Protein AF-A0AAV2HFQ7-F1 (afdb_monomer_lite)

Organism: Lymnaea stagnalis (NCBI:txid6523)

Foldseek 3Di:
DDDDDPVVVVVVVVVVVVVVVVVVVVVVVVVVVVVVVVVVCVVVVVDDPCVVVVVCVVCCQAANDDPPADHPVPDDDPVNVVVSCVVGVVCQQQPPVLVVPDPPDPQSRQAGVDSVRGHDDDDDDDDDDDDDDPPPPPDDD

Structure (mmCIF, N/CA/C/O backbone):
data_AF-A0AAV2HFQ7-F1
#
_entry.id   AF-A0AAV2HFQ7-F1
#
loop_
_atom_site.group_PDB
_atom_site.id
_atom_site.type_symbol
_atom_site.label_atom_id
_atom_site.label_alt_id
_atom_site.label_comp_id
_atom_site.label_asym_id
_atom_site.label_entity_id
_atom_site.label_seq_id
_atom_site.pdbx_PDB_ins_code
_atom_site.Cartn_x
_atom_site.Cartn_y
_atom_site.Cartn_z
_atom_site.occupancy
_atom_site.B_iso_or_equiv
_atom_site.auth_seq_id
_atom_site.auth_comp_id
_atom_site.auth_asym_id
_atom_site.auth_atom_id
_atom_site.pdbx_PDB_model_num
ATOM 1 N N . MET A 1 1 ? -48.029 -0.295 64.299 1.00 45.75 1 MET A N 1
ATOM 2 C CA . MET A 1 1 ? -47.916 -0.362 62.825 1.00 45.75 1 MET A CA 1
ATOM 3 C C . MET A 1 1 ? -48.145 1.033 62.272 1.00 45.75 1 MET A C 1
ATOM 5 O O . MET A 1 1 ? -49.270 1.508 62.303 1.00 45.75 1 MET A O 1
ATOM 9 N N . THR A 1 2 ? -47.087 1.728 61.864 1.00 55.91 2 THR A N 1
ATOM 10 C CA . THR A 1 2 ? -47.188 3.059 61.252 1.00 55.91 2 THR A CA 1
ATOM 11 C C . THR A 1 2 ? -47.614 2.899 59.794 1.00 55.91 2 THR A C 1
ATOM 13 O O . THR A 1 2 ? -46.909 2.302 58.983 1.00 55.91 2 THR A O 1
ATOM 16 N N . THR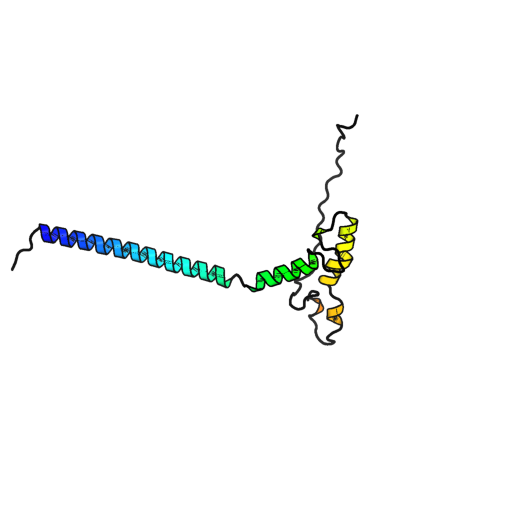 A 1 3 ? -48.815 3.366 59.460 1.00 62.75 3 THR A N 1
ATOM 17 C CA . THR A 1 3 ? -49.338 3.339 58.092 1.00 62.75 3 THR A CA 1
ATOM 18 C C . THR A 1 3 ? -48.567 4.349 57.246 1.00 62.75 3 THR A C 1
ATOM 20 O O . THR A 1 3 ? -48.662 5.552 57.485 1.00 62.75 3 THR A O 1
ATOM 23 N N . LEU A 1 4 ? -47.782 3.864 56.281 1.00 69.56 4 LEU A N 1
ATOM 24 C CA . LEU A 1 4 ? -47.017 4.705 55.358 1.00 69.56 4 LEU A CA 1
ATOM 25 C C . LEU A 1 4 ? -47.956 5.650 54.585 1.00 69.56 4 LEU A C 1
ATOM 27 O O . LEU A 1 4 ? -48.966 5.206 54.031 1.00 69.56 4 LEU A O 1
ATOM 31 N N . SER A 1 5 ? -47.618 6.941 54.515 1.00 81.81 5 SER A N 1
ATOM 32 C CA . SER A 1 5 ? -48.398 7.927 53.762 1.00 81.81 5 SER A CA 1
ATOM 33 C C . SER A 1 5 ? -48.380 7.607 52.263 1.00 81.81 5 SER A C 1
ATOM 35 O O . SER A 1 5 ? -47.356 7.216 51.697 1.00 81.81 5 SER A O 1
ATOM 37 N N . LYS A 1 6 ? -49.512 7.815 51.575 1.00 82.19 6 LYS A N 1
ATOM 38 C CA . LYS A 1 6 ? -49.631 7.602 50.117 1.00 82.19 6 LYS A CA 1
ATOM 39 C C . LYS A 1 6 ? -48.601 8.421 49.319 1.00 82.19 6 LYS A C 1
ATOM 41 O O . LYS A 1 6 ? -48.221 8.013 48.221 1.00 82.19 6 LYS A O 1
ATOM 46 N N . ALA A 1 7 ? -48.152 9.556 49.860 1.00 81.94 7 ALA A N 1
ATOM 47 C CA . ALA A 1 7 ? -47.116 10.395 49.259 1.00 81.94 7 ALA A CA 1
ATOM 48 C C . ALA A 1 7 ? -45.731 9.723 49.296 1.00 81.94 7 ALA A C 1
ATOM 50 O O . ALA A 1 7 ? -45.048 9.674 48.271 1.00 81.94 7 ALA A O 1
ATOM 51 N N . ASP A 1 8 ? -45.369 9.111 50.425 1.00 84.06 8 ASP A N 1
ATOM 52 C CA . ASP A 1 8 ? -44.090 8.409 50.597 1.00 84.06 8 ASP A CA 1
ATOM 53 C C . ASP A 1 8 ? -44.009 7.176 49.696 1.00 84.06 8 ASP A C 1
ATOM 55 O O . ASP A 1 8 ? -42.974 6.897 49.085 1.00 84.06 8 ASP A O 1
ATOM 59 N N . LEU A 1 9 ? -45.137 6.478 49.528 1.00 82.88 9 LEU A N 1
ATOM 60 C CA . LEU A 1 9 ? -45.235 5.343 48.616 1.00 82.88 9 LEU A CA 1
ATOM 61 C C . LEU A 1 9 ? -45.007 5.774 47.156 1.00 82.88 9 LEU A C 1
ATOM 63 O O . LEU A 1 9 ? -44.273 5.111 46.418 1.00 82.88 9 LEU A O 1
ATOM 67 N N . LYS A 1 10 ? -45.579 6.911 46.733 1.00 85.44 10 LYS A N 1
ATOM 68 C CA . LYS A 1 10 ? -45.354 7.467 45.386 1.00 85.44 10 LYS A CA 1
ATOM 69 C C . LYS A 1 10 ? -43.897 7.884 45.178 1.00 85.44 10 LYS A C 1
ATOM 71 O O . LYS A 1 10 ? -43.319 7.534 44.147 1.00 85.44 10 LYS A O 1
ATOM 76 N N . ALA A 1 11 ? -43.283 8.547 46.158 1.00 86.31 11 ALA A N 1
ATOM 77 C CA . ALA A 1 11 ? -41.877 8.948 46.097 1.00 86.31 11 ALA A CA 1
ATOM 78 C C . ALA A 1 11 ? -40.931 7.733 46.014 1.00 86.31 11 ALA A C 1
ATOM 80 O O . ALA A 1 11 ? -40.020 7.706 45.183 1.00 86.31 11 ALA A O 1
ATOM 81 N N . ALA A 1 12 ? -41.1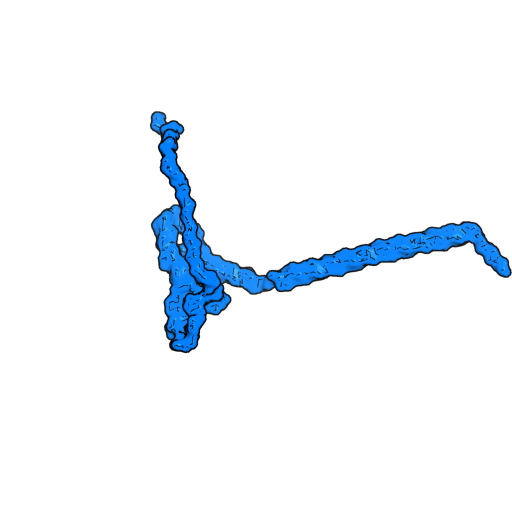84 6.683 46.802 1.00 85.12 12 ALA A N 1
ATOM 82 C CA . ALA A 1 12 ? -40.420 5.435 46.749 1.00 85.12 12 ALA A CA 1
ATOM 83 C C . ALA A 1 12 ? -40.571 4.713 45.397 1.00 85.12 12 ALA A C 1
ATOM 85 O O . ALA A 1 12 ? -39.599 4.186 44.850 1.00 85.12 12 ALA A O 1
ATOM 86 N N . THR A 1 13 ? -41.775 4.732 44.816 1.00 84.88 13 THR A N 1
ATOM 87 C CA . THR A 1 13 ? -42.043 4.136 43.498 1.00 84.88 13 THR A CA 1
ATOM 88 C C . THR A 1 13 ? -41.310 4.890 42.383 1.00 84.88 13 THR A C 1
ATOM 90 O O . THR A 1 13 ? -40.748 4.266 41.483 1.00 84.88 13 THR A O 1
ATOM 93 N N . MET A 1 14 ? -41.260 6.223 42.459 1.00 87.50 14 MET A N 1
ATOM 94 C CA . MET A 1 14 ? -40.537 7.062 41.499 1.00 87.50 14 MET A CA 1
ATOM 95 C C . MET A 1 14 ? -39.025 6.818 41.557 1.00 87.50 14 MET A C 1
ATOM 97 O O . MET A 1 14 ? -38.404 6.596 40.518 1.00 87.50 14 MET A O 1
ATOM 101 N N . LYS A 1 15 ? -38.447 6.743 42.766 1.00 88.94 15 LYS A N 1
ATOM 102 C CA . LYS A 1 15 ? -37.032 6.379 42.956 1.00 88.94 15 LYS A CA 1
ATOM 103 C C . LYS A 1 15 ? -36.718 5.003 42.370 1.00 88.94 15 LYS A C 1
ATOM 105 O O . LYS A 1 15 ? -35.723 4.857 41.667 1.00 88.94 15 LYS A O 1
ATOM 110 N N . ARG A 1 16 ? -37.584 4.004 42.582 1.00 86.75 16 ARG A N 1
ATOM 111 C CA . ARG A 1 16 ? -37.411 2.669 41.981 1.00 86.75 16 ARG A CA 1
ATOM 112 C C . ARG A 1 16 ? -37.402 2.715 40.455 1.00 86.75 16 ARG A C 1
ATOM 114 O O . ARG A 1 16 ? -36.519 2.114 39.853 1.00 86.75 16 ARG A O 1
ATOM 121 N N . LYS A 1 17 ? -38.333 3.443 39.830 1.00 89.38 17 LYS A N 1
ATOM 122 C CA . LYS A 1 17 ? -38.367 3.592 38.364 1.00 89.38 17 LYS A CA 1
ATOM 123 C C . LYS A 1 17 ? -37.094 4.249 37.829 1.00 89.38 17 LYS A C 1
ATOM 125 O O . LYS A 1 17 ? -36.534 3.751 36.858 1.00 89.38 17 LYS A O 1
ATOM 130 N N . LEU A 1 18 ? -36.605 5.296 38.497 1.00 89.38 18 LEU A N 1
ATOM 131 C CA . LEU A 1 18 ? -35.351 5.962 38.141 1.00 89.38 18 LEU A CA 1
ATOM 132 C C . LEU A 1 18 ? -34.155 5.000 38.233 1.00 89.38 18 LEU A C 1
ATOM 134 O O . LEU A 1 18 ? -33.385 4.889 37.285 1.00 89.38 18 LEU A O 1
ATOM 138 N N . HIS A 1 19 ? -34.033 4.249 39.332 1.00 89.94 19 HIS A N 1
ATOM 139 C CA . HIS A 1 19 ? -32.966 3.257 39.500 1.00 89.94 19 HIS A CA 1
ATOM 140 C C . HIS A 1 19 ? -32.999 2.162 38.427 1.00 89.94 19 HIS A C 1
ATOM 142 O O . HIS A 1 19 ? -31.946 1.756 37.941 1.00 89.94 19 HIS A O 1
ATOM 148 N N . VAL A 1 20 ? -34.189 1.690 38.041 1.00 90.88 20 VAL A N 1
ATOM 149 C CA . VAL A 1 20 ? -34.341 0.687 36.975 1.00 90.88 20 VAL A CA 1
ATOM 150 C C . VAL A 1 20 ? -33.950 1.267 35.614 1.00 90.88 20 VAL A C 1
ATOM 152 O O . VAL A 1 20 ? -33.217 0.616 34.873 1.00 90.88 20 VAL A O 1
ATOM 155 N N . MET A 1 21 ? -34.378 2.495 35.307 1.00 91.62 21 MET A N 1
ATOM 156 C CA . MET A 1 21 ? -34.032 3.172 34.055 1.00 91.62 21 MET A CA 1
ATOM 157 C C . MET A 1 21 ? -32.520 3.399 33.945 1.00 91.62 21 MET A C 1
ATOM 159 O O . MET A 1 21 ? -31.914 2.967 32.971 1.00 91.62 21 MET A O 1
ATOM 163 N N . ILE A 1 22 ? -31.895 3.971 34.983 1.00 93.56 22 ILE A N 1
ATOM 164 C CA . ILE A 1 22 ? -30.442 4.196 35.033 1.00 93.56 22 ILE A CA 1
ATOM 165 C C . ILE A 1 22 ? -29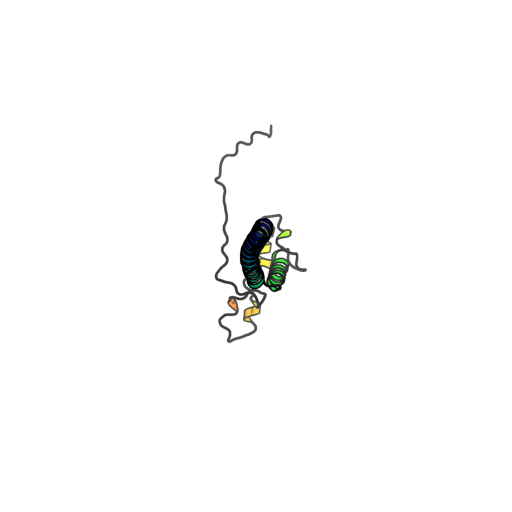.684 2.876 34.884 1.00 93.56 22 ILE A C 1
ATOM 167 O O . ILE A 1 22 ? -28.719 2.807 34.130 1.00 93.56 22 ILE A O 1
ATOM 171 N N . ARG A 1 23 ? -30.123 1.807 35.560 1.00 92.94 23 ARG A N 1
ATOM 172 C CA . ARG A 1 23 ? -29.477 0.492 35.466 1.00 92.94 23 ARG A CA 1
ATOM 173 C C . ARG A 1 23 ? -29.555 -0.095 34.054 1.00 92.94 23 ARG A C 1
ATOM 175 O O . ARG A 1 23 ? -28.575 -0.687 33.607 1.00 92.94 23 ARG A O 1
ATOM 182 N N . ASN A 1 24 ? -30.682 0.057 33.360 1.00 93.06 24 ASN A N 1
ATOM 183 C CA . ASN A 1 24 ? -30.821 -0.414 31.981 1.00 93.06 24 ASN A CA 1
ATOM 184 C C . ASN A 1 24 ? -29.941 0.390 31.022 1.00 93.06 24 ASN A C 1
ATOM 186 O O . ASN A 1 24 ? -29.181 -0.208 30.266 1.00 93.06 24 ASN A O 1
ATOM 190 N N . THR A 1 25 ? -29.966 1.721 31.114 1.00 93.56 25 THR A N 1
ATOM 191 C CA . THR A 1 25 ? -29.118 2.586 30.282 1.00 93.56 25 THR A CA 1
ATOM 192 C C . THR A 1 25 ? -27.631 2.330 30.533 1.00 93.56 25 THR A C 1
ATOM 194 O O . THR A 1 25 ? -26.855 2.234 29.588 1.00 93.56 25 THR A O 1
ATOM 197 N N . LEU A 1 26 ? -27.224 2.141 31.793 1.00 94.50 26 LEU A N 1
ATOM 198 C CA . LEU A 1 26 ? -25.843 1.797 32.138 1.00 94.50 26 LEU A CA 1
ATOM 199 C C . LEU A 1 26 ? -25.438 0.441 31.543 1.00 94.50 26 LEU A C 1
ATOM 201 O O . LEU A 1 26 ? -24.337 0.308 31.018 1.00 94.50 26 LEU A O 1
ATOM 205 N N . LYS A 1 27 ? -26.331 -0.558 31.581 1.00 94.50 27 LYS A N 1
ATOM 206 C CA . LYS A 1 27 ? -26.081 -1.874 30.978 1.00 94.50 27 LYS A CA 1
ATOM 207 C C . LYS A 1 27 ? -25.880 -1.764 29.466 1.00 94.50 27 LYS A C 1
ATOM 209 O O . LYS A 1 27 ? -24.941 -2.358 28.942 1.00 94.50 27 LYS A O 1
ATOM 214 N N . GLU A 1 28 ? -26.732 -1.012 28.775 1.00 94.62 28 GLU A N 1
ATOM 215 C CA . GLU A 1 28 ? -26.592 -0.772 27.335 1.00 94.62 28 GLU A CA 1
ATOM 216 C C . GLU A 1 28 ? -25.280 -0.052 27.021 1.00 94.62 28 GLU A C 1
ATOM 218 O O . GLU A 1 28 ? -24.531 -0.507 26.156 1.00 94.62 28 GLU A O 1
ATOM 223 N N . PHE A 1 29 ? -24.943 0.994 27.777 1.00 96.50 29 PHE A N 1
ATOM 224 C CA . PHE A 1 29 ? -23.685 1.718 27.622 1.00 96.50 29 PHE A CA 1
ATOM 225 C C . PHE A 1 29 ? -22.464 0.809 27.812 1.00 96.50 29 PHE A C 1
ATOM 227 O O . PHE A 1 29 ? -21.555 0.830 26.988 1.00 96.50 29 PHE A O 1
ATOM 234 N N . CYS A 1 30 ? -22.457 -0.049 28.839 1.00 96.50 30 CYS A N 1
ATOM 235 C CA . CYS A 1 30 ? -21.373 -1.009 29.056 1.00 96.50 30 CYS A CA 1
ATOM 236 C C . CYS A 1 30 ? -21.207 -1.977 27.876 1.00 96.50 30 CYS A C 1
ATOM 238 O O . CYS A 1 30 ? -20.078 -2.256 27.483 1.00 96.50 30 CYS A O 1
ATOM 240 N N . ILE A 1 31 ? -22.303 -2.462 27.284 1.00 96.62 31 ILE A N 1
ATOM 241 C CA . ILE A 1 31 ? -22.243 -3.344 26.107 1.00 96.62 31 ILE A CA 1
ATOM 242 C C . ILE A 1 31 ? -21.626 -2.606 24.911 1.00 96.62 31 ILE A C 1
ATOM 244 O O . ILE A 1 31 ? -20.743 -3.147 24.249 1.00 96.62 31 ILE A O 1
ATOM 248 N N . HIS A 1 32 ? -22.037 -1.360 24.664 1.00 96.31 32 HIS A N 1
ATOM 249 C CA . HIS A 1 32 ? -21.494 -0.548 23.569 1.00 96.31 32 HIS A CA 1
ATOM 250 C C . HIS A 1 32 ? -20.022 -0.191 23.798 1.00 96.31 32 HIS A C 1
ATOM 252 O O . HIS A 1 32 ? -19.229 -0.188 22.860 1.00 96.31 32 HIS A O 1
ATOM 258 N N . PHE A 1 33 ? -19.632 0.059 25.048 1.00 96.94 33 PHE A N 1
ATOM 259 C CA . PHE A 1 33 ? -18.246 0.318 25.414 1.00 96.94 33 PHE A CA 1
ATOM 260 C C . PHE A 1 33 ? -17.358 -0.911 25.179 1.00 96.94 33 PHE A C 1
ATOM 262 O O . PHE A 1 33 ? -16.306 -0.797 24.556 1.00 96.94 33 PHE A O 1
ATOM 269 N N . VAL A 1 34 ? -17.805 -2.100 25.599 1.00 97.31 34 VAL A N 1
ATOM 270 C CA . VAL A 1 34 ? -17.094 -3.359 25.319 1.00 97.31 34 VAL A CA 1
ATOM 271 C C . VAL A 1 34 ? -16.998 -3.604 23.813 1.00 97.31 34 VAL A C 1
ATOM 273 O O . VAL A 1 34 ? -15.931 -3.966 23.326 1.00 97.31 34 VAL A O 1
ATOM 276 N N . TYR A 1 35 ? -18.069 -3.349 23.058 1.00 97.25 35 TYR A N 1
ATOM 277 C CA . TYR A 1 35 ? -18.046 -3.445 21.598 1.00 97.25 35 TYR A CA 1
ATOM 278 C C . TYR A 1 35 ? -16.992 -2.520 20.971 1.00 97.25 35 TYR A C 1
ATOM 280 O O . TYR A 1 35 ? -16.199 -2.967 20.145 1.00 97.25 35 TYR A O 1
ATOM 288 N N . LEU A 1 36 ? -16.922 -1.257 21.402 1.00 97.12 36 LEU A N 1
ATOM 289 C CA . LEU A 1 36 ? -15.899 -0.319 20.934 1.00 97.12 36 LEU A CA 1
ATOM 290 C C . LEU A 1 36 ? -14.484 -0.804 21.256 1.00 97.12 36 LEU A C 1
ATOM 292 O O . LEU A 1 36 ? -13.614 -0.714 20.397 1.00 97.12 36 LEU A O 1
ATOM 296 N N . LEU A 1 37 ? -14.250 -1.363 22.446 1.00 96.88 37 LEU A N 1
ATOM 297 C CA . LEU A 1 37 ? -12.943 -1.927 22.796 1.00 96.88 37 LEU A CA 1
ATOM 298 C C . LEU A 1 37 ? -12.549 -3.089 21.879 1.00 96.88 37 LEU A C 1
ATOM 300 O O . LEU A 1 37 ? -11.397 -3.160 21.456 1.00 96.88 37 LEU A O 1
ATOM 304 N N . VAL A 1 38 ? -13.497 -3.964 21.530 1.00 96.62 38 VAL A N 1
ATOM 305 C CA . VAL A 1 38 ? -13.256 -5.059 20.578 1.00 96.62 38 VAL A CA 1
ATOM 306 C C . VAL A 1 38 ? -12.895 -4.504 19.202 1.00 96.62 38 VAL A C 1
ATOM 308 O O . VAL A 1 38 ? -11.900 -4.926 18.619 1.00 96.62 38 VAL A O 1
ATOM 311 N N . VAL A 1 39 ? -13.646 -3.522 18.697 1.00 96.25 39 VAL A N 1
ATOM 312 C CA . VAL A 1 39 ? -13.352 -2.888 17.402 1.00 96.25 39 VAL A CA 1
ATOM 313 C C . VAL A 1 39 ? -11.982 -2.208 17.423 1.00 96.25 39 VAL A C 1
ATOM 315 O O . VAL A 1 39 ? -11.182 -2.425 16.517 1.00 96.25 39 VAL A O 1
ATOM 318 N N . CYS A 1 40 ? -11.663 -1.449 18.473 1.00 95.00 40 CYS A N 1
ATOM 319 C CA . CYS A 1 40 ? -10.354 -0.817 18.630 1.00 95.00 40 CYS A CA 1
ATOM 320 C C . CYS A 1 40 ? -9.222 -1.850 18.674 1.00 95.00 40 CYS A C 1
ATOM 322 O O . CYS A 1 40 ? -8.192 -1.650 18.034 1.00 95.00 40 CYS A O 1
ATOM 324 N N . SER A 1 41 ? -9.418 -2.971 19.373 1.00 94.81 41 SER A N 1
ATOM 325 C CA . SER A 1 41 ? -8.440 -4.059 19.433 1.00 94.81 41 SER A CA 1
ATOM 326 C C . SER A 1 41 ? -8.221 -4.710 18.068 1.00 94.81 41 SER A C 1
ATOM 328 O O . SER A 1 41 ? -7.074 -4.947 17.700 1.00 94.81 41 SER A O 1
ATOM 330 N N . LEU A 1 42 ? -9.283 -4.945 17.292 1.00 93.81 42 LEU A N 1
ATOM 331 C CA . LEU A 1 42 ? -9.170 -5.483 15.934 1.00 93.81 42 LEU A CA 1
ATOM 332 C C . LEU A 1 42 ? -8.452 -4.510 14.993 1.00 93.81 42 LEU A C 1
ATOM 334 O O . LEU A 1 42 ? -7.597 -4.928 14.215 1.00 93.81 42 LEU A O 1
ATOM 338 N N . CYS A 1 43 ? -8.765 -3.216 15.073 1.00 91.06 43 CYS A N 1
ATOM 339 C CA . CYS A 1 43 ? -8.092 -2.190 14.279 1.00 91.06 43 CYS A CA 1
ATOM 340 C C . CYS A 1 43 ? -6.599 -2.101 14.615 1.00 91.06 43 CYS A C 1
ATOM 342 O O . CYS A 1 43 ? -5.781 -2.012 13.704 1.00 91.06 43 CYS A O 1
ATOM 344 N N . TYR A 1 44 ? -6.249 -2.152 15.904 1.00 89.25 44 TYR A N 1
ATOM 345 C CA . TYR A 1 44 ? -4.859 -2.091 16.349 1.00 89.25 44 TYR A CA 1
ATOM 346 C C . TYR A 1 44 ? -4.091 -3.381 16.033 1.00 89.25 44 TYR A C 1
ATOM 348 O O . TYR A 1 44 ? -2.957 -3.322 15.590 1.00 89.25 44 TYR A O 1
ATOM 356 N N . SER A 1 45 ? -4.710 -4.556 16.187 1.00 89.38 45 SER A N 1
ATOM 357 C CA . SER A 1 45 ? -4.044 -5.837 15.908 1.00 89.38 45 SER A CA 1
ATOM 358 C C . SER A 1 45 ? -3.765 -6.065 14.423 1.00 89.38 45 SER A C 1
ATOM 360 O O . SER A 1 45 ? -2.821 -6.775 14.092 1.00 89.38 45 SER A O 1
ATOM 362 N N . ASN A 1 46 ? -4.603 -5.528 13.532 1.00 87.88 46 ASN A N 1
ATOM 363 C CA . ASN A 1 46 ? -4.457 -5.725 12.089 1.00 87.88 46 ASN A CA 1
ATOM 364 C C . ASN A 1 46 ? -3.455 -4.769 11.437 1.00 87.88 46 ASN A C 1
ATOM 366 O O . ASN A 1 46 ? -3.136 -4.956 10.265 1.00 87.88 46 ASN A O 1
ATOM 370 N N . ARG A 1 47 ? -2.998 -3.730 12.142 1.00 85.69 47 ARG A N 1
ATOM 371 C CA . ARG A 1 47 ? -2.101 -2.722 11.581 1.00 85.69 47 ARG A CA 1
ATOM 372 C C . ARG A 1 47 ? -0.849 -2.622 12.429 1.00 85.69 47 ARG A C 1
ATOM 374 O O . ARG A 1 47 ? -0.934 -2.423 13.633 1.00 85.69 47 ARG A O 1
ATOM 381 N N . SER A 1 48 ? 0.303 -2.760 11.791 1.00 84.75 48 SER A N 1
ATOM 382 C CA . SER A 1 48 ? 1.597 -2.696 12.461 1.00 84.75 48 SER A CA 1
ATOM 383 C C . SER A 1 48 ? 2.276 -1.364 12.169 1.00 84.75 48 SER A C 1
ATOM 385 O O . SER A 1 48 ? 2.158 -0.819 11.070 1.00 84.75 48 SER A O 1
ATOM 387 N N . ASP A 1 49 ? 3.063 -0.862 13.121 1.00 80.12 49 ASP A N 1
ATOM 388 C CA . ASP A 1 49 ? 3.929 0.305 12.903 1.00 80.12 49 ASP A CA 1
ATOM 389 C C . ASP A 1 49 ? 4.952 0.047 11.775 1.00 80.12 49 ASP A C 1
ATOM 391 O O . ASP A 1 49 ? 5.388 0.971 11.084 1.00 80.12 49 ASP A O 1
ATOM 395 N N . GLY A 1 50 ? 5.286 -1.228 11.533 1.00 82.06 50 GLY A N 1
ATOM 396 C CA . GLY A 1 50 ? 6.192 -1.660 10.467 1.00 82.06 50 GLY A CA 1
ATOM 397 C C . GLY A 1 50 ? 5.633 -1.500 9.049 1.00 82.06 50 GLY A C 1
ATOM 398 O O . GLY A 1 50 ? 6.415 -1.411 8.102 1.00 82.06 50 GLY A O 1
ATOM 399 N N . ASP A 1 51 ? 4.312 -1.392 8.881 1.00 84.88 51 ASP A N 1
ATOM 400 C CA . ASP A 1 51 ? 3.680 -1.299 7.556 1.00 84.88 51 ASP A CA 1
ATOM 401 C C . ASP A 1 51 ? 4.103 -0.017 6.821 1.00 84.88 51 ASP A C 1
ATOM 403 O O . ASP A 1 51 ? 4.305 -0.007 5.605 1.00 84.88 51 ASP A O 1
ATOM 407 N N . HIS A 1 52 ? 4.280 1.077 7.567 1.00 87.06 52 HIS A N 1
ATOM 408 C CA . HIS A 1 52 ? 4.738 2.348 7.011 1.00 87.06 52 HIS A CA 1
ATOM 409 C C . HIS A 1 52 ? 6.208 2.289 6.584 1.00 87.06 52 HIS A C 1
ATOM 411 O O . HIS A 1 52 ? 6.574 2.835 5.543 1.00 87.06 52 HIS A O 1
ATOM 417 N N . LEU A 1 53 ? 7.050 1.600 7.362 1.00 87.56 53 LEU A N 1
ATOM 418 C CA . LEU A 1 53 ? 8.452 1.402 7.005 1.00 87.56 53 LEU A CA 1
ATOM 419 C C . LEU A 1 53 ? 8.565 0.574 5.722 1.00 87.56 53 LEU A C 1
ATOM 421 O O . LEU A 1 53 ? 9.283 0.971 4.808 1.00 87.56 53 LEU A O 1
ATOM 425 N N . LEU A 1 54 ? 7.792 -0.510 5.620 1.00 88.00 54 LEU A N 1
ATOM 426 C CA . LEU A 1 54 ? 7.742 -1.357 4.429 1.00 88.00 54 LEU A CA 1
ATOM 427 C C . LEU A 1 54 ? 7.325 -0.569 3.183 1.00 88.00 54 LEU A C 1
ATOM 429 O O . LEU A 1 54 ? 7.965 -0.662 2.135 1.00 88.00 54 LEU A O 1
ATOM 433 N N . TYR A 1 55 ? 6.273 0.245 3.307 1.00 89.25 55 TYR A N 1
ATOM 434 C CA . TYR A 1 55 ? 5.827 1.119 2.227 1.00 89.25 55 TYR A CA 1
ATOM 435 C C . TYR A 1 55 ? 6.930 2.086 1.784 1.00 89.25 55 TYR A C 1
ATOM 437 O O . TYR A 1 55 ? 7.150 2.258 0.585 1.00 89.25 55 TYR A O 1
ATOM 445 N N . ASN A 1 56 ? 7.644 2.691 2.734 1.00 89.06 56 ASN A N 1
ATOM 446 C CA . ASN A 1 56 ? 8.715 3.632 2.422 1.00 89.06 56 ASN A CA 1
ATOM 447 C C . ASN A 1 56 ? 9.894 2.962 1.727 1.00 89.06 56 ASN A C 1
ATOM 449 O O . ASN A 1 56 ? 10.399 3.535 0.771 1.00 89.06 56 ASN A O 1
ATOM 453 N N . VAL A 1 57 ? 10.284 1.754 2.137 1.00 87.56 57 VAL A N 1
ATOM 454 C CA . VAL A 1 57 ? 11.352 0.989 1.474 1.00 87.56 57 VAL A CA 1
ATOM 455 C C . VAL A 1 57 ? 11.003 0.723 0.006 1.00 87.56 57 VAL A C 1
ATOM 457 O O . VAL A 1 57 ? 11.803 1.000 -0.885 1.00 87.56 57 VAL A O 1
ATOM 460 N N . ILE A 1 58 ? 9.783 0.251 -0.274 1.00 88.75 58 ILE A N 1
ATOM 461 C CA . ILE A 1 58 ? 9.336 -0.024 -1.651 1.00 88.75 58 ILE A CA 1
ATOM 462 C C . ILE A 1 58 ? 9.215 1.278 -2.459 1.00 88.75 58 ILE A C 1
ATOM 464 O O . ILE A 1 58 ? 9.621 1.342 -3.621 1.00 88.75 58 ILE A O 1
ATOM 468 N N . SER A 1 59 ? 8.649 2.322 -1.850 1.00 89.75 59 SER A N 1
ATOM 469 C CA . SER A 1 59 ? 8.456 3.628 -2.483 1.00 89.75 59 SER A CA 1
ATOM 470 C C . SER A 1 59 ? 9.787 4.295 -2.823 1.00 89.75 59 SER A C 1
ATOM 472 O O . SER A 1 59 ? 9.950 4.803 -3.931 1.00 89.75 59 SER A O 1
ATOM 474 N N . ASP A 1 60 ? 10.756 4.261 -1.913 1.00 87.75 60 ASP A N 1
ATOM 475 C CA . ASP A 1 60 ? 12.077 4.847 -2.128 1.00 87.75 60 ASP A CA 1
ATOM 476 C C . ASP A 1 60 ? 12.857 4.111 -3.229 1.00 87.75 60 ASP A C 1
ATOM 478 O O . ASP A 1 60 ? 13.461 4.736 -4.100 1.00 87.75 60 ASP A O 1
ATOM 482 N N . ALA A 1 61 ? 12.751 2.778 -3.266 1.00 85.31 61 ALA A N 1
ATOM 483 C CA . ALA A 1 61 ? 13.420 1.959 -4.271 1.00 85.31 61 ALA A CA 1
ATOM 484 C C . ALA A 1 61 ? 12.829 2.102 -5.688 1.00 85.31 61 ALA A C 1
ATOM 486 O O . ALA A 1 61 ? 13.574 2.114 -6.669 1.00 85.31 61 ALA A O 1
ATOM 487 N N . LEU A 1 62 ? 11.498 2.185 -5.824 1.00 87.94 62 LEU A N 1
ATOM 488 C CA . LEU A 1 62 ? 10.829 2.107 -7.133 1.00 87.94 62 LEU A CA 1
ATOM 489 C C . LEU A 1 62 ? 10.270 3.442 -7.640 1.00 87.94 62 LEU A C 1
ATOM 491 O O . LEU A 1 62 ? 10.266 3.696 -8.852 1.00 87.94 62 LEU A O 1
ATOM 495 N N . ILE A 1 63 ? 9.749 4.273 -6.737 1.00 88.62 63 ILE A N 1
ATOM 496 C CA . ILE A 1 63 ? 8.962 5.467 -7.071 1.00 88.62 63 ILE A CA 1
ATOM 497 C C . ILE A 1 63 ? 9.830 6.721 -6.981 1.00 88.62 63 ILE A C 1
ATOM 499 O O . ILE A 1 63 ? 9.834 7.540 -7.909 1.00 88.62 63 ILE A O 1
ATOM 503 N N . GLN A 1 64 ? 10.558 6.871 -5.875 1.00 84.38 64 GLN A N 1
ATOM 504 C CA . GLN A 1 64 ? 11.434 8.012 -5.645 1.00 84.38 64 GLN A CA 1
ATOM 505 C C . GLN A 1 64 ? 12.744 7.858 -6.420 1.00 84.38 64 GLN A C 1
ATOM 507 O O . GLN A 1 64 ? 13.113 6.785 -6.895 1.00 84.38 64 GLN A O 1
ATOM 512 N N . LYS A 1 65 ? 13.422 8.984 -6.636 1.00 65.62 65 LYS A N 1
ATOM 513 C CA . LYS A 1 65 ? 14.695 9.004 -7.349 1.00 65.62 65 LYS A CA 1
ATOM 514 C C . LYS A 1 65 ? 15.800 8.590 -6.381 1.00 65.62 65 LYS A C 1
ATOM 516 O O . LYS A 1 65 ? 16.274 9.420 -5.611 1.00 65.62 65 LYS A O 1
ATOM 521 N N . THR A 1 66 ? 16.246 7.345 -6.467 1.00 62.56 66 THR A N 1
ATOM 522 C CA . THR A 1 66 ? 17.516 6.931 -5.867 1.00 62.56 66 THR A CA 1
ATOM 523 C C . THR A 1 66 ? 18.678 7.534 -6.659 1.00 62.56 66 THR A C 1
ATOM 525 O O . THR A 1 66 ? 18.575 7.800 -7.856 1.00 62.56 66 THR A O 1
ATOM 528 N N . THR A 1 67 ? 19.802 7.781 -5.991 1.00 57.38 67 THR A N 1
ATOM 529 C CA . THR A 1 67 ? 20.934 8.616 -6.442 1.00 57.38 67 THR A CA 1
ATOM 530 C C . THR A 1 67 ? 21.462 8.300 -7.852 1.00 57.38 67 THR A C 1
ATOM 532 O O . THR A 1 67 ? 21.992 9.194 -8.507 1.00 57.38 67 THR A O 1
ATOM 535 N N . ASN A 1 68 ? 21.259 7.071 -8.345 1.00 57.62 68 ASN A N 1
ATOM 536 C CA . ASN A 1 68 ? 21.758 6.590 -9.637 1.00 57.62 68 ASN A CA 1
ATOM 537 C C . ASN A 1 68 ? 20.670 6.128 -10.631 1.00 57.62 68 ASN A C 1
ATOM 539 O O . ASN A 1 68 ? 20.993 5.925 -11.797 1.00 57.62 68 ASN A O 1
ATOM 543 N N . ASN A 1 69 ? 19.403 5.990 -10.215 1.00 63.34 69 ASN A N 1
ATOM 544 C CA . ASN A 1 69 ? 18.317 5.467 -11.055 1.00 63.34 69 ASN A CA 1
ATOM 545 C C . ASN A 1 69 ? 17.144 6.454 -11.133 1.00 63.34 69 ASN A C 1
ATOM 547 O O . ASN A 1 69 ? 16.763 7.095 -10.154 1.00 63.34 69 ASN A O 1
ATOM 551 N N . THR A 1 70 ? 16.534 6.589 -12.313 1.00 71.44 70 THR A N 1
ATOM 552 C CA . THR A 1 70 ? 15.307 7.383 -12.455 1.00 71.44 70 THR A CA 1
ATOM 553 C C . THR A 1 70 ? 14.173 6.647 -11.758 1.00 71.44 70 THR A C 1
ATOM 555 O O . THR A 1 70 ? 13.866 5.526 -12.143 1.00 71.44 70 THR A O 1
ATOM 558 N N . GLY A 1 71 ? 13.565 7.252 -10.738 1.00 82.62 71 GLY A N 1
ATOM 559 C CA . GLY A 1 71 ? 12.350 6.726 -10.110 1.00 82.62 71 GLY A CA 1
ATOM 560 C C . GLY A 1 71 ? 11.144 6.832 -11.043 1.00 82.62 71 GLY A C 1
ATOM 561 O O . GLY A 1 71 ? 11.154 7.633 -11.985 1.00 82.62 71 GLY A O 1
ATOM 562 N N . PHE A 1 72 ? 10.084 6.069 -10.767 1.00 87.38 72 PHE A N 1
ATOM 563 C CA . PHE A 1 72 ? 8.879 6.066 -11.605 1.00 87.38 72 PHE A CA 1
ATOM 564 C C . PHE A 1 72 ? 8.267 7.468 -11.790 1.00 87.38 72 PHE A C 1
ATOM 566 O O . PHE A 1 72 ? 7.774 7.787 -12.868 1.00 87.38 72 PHE A O 1
ATOM 573 N N . ASN A 1 73 ? 8.378 8.351 -10.789 1.00 88.44 73 ASN A N 1
ATOM 574 C CA . ASN A 1 73 ? 7.846 9.721 -10.853 1.00 88.44 73 ASN A CA 1
ATOM 575 C C . ASN A 1 73 ? 8.450 10.604 -11.961 1.00 88.44 73 ASN A C 1
ATOM 577 O O . ASN A 1 73 ? 7.905 11.663 -12.253 1.00 88.44 73 ASN A O 1
ATOM 581 N N . HIS A 1 74 ? 9.575 10.206 -12.557 1.00 84.44 74 HIS A N 1
ATOM 582 C CA . HIS A 1 74 ? 10.253 10.975 -13.606 1.00 84.44 74 HIS A CA 1
ATOM 583 C C . HIS A 1 74 ? 10.020 10.396 -15.011 1.00 84.44 74 HIS A C 1
ATOM 585 O O . HIS A 1 74 ? 10.637 10.845 -15.977 1.00 84.44 74 HIS A O 1
ATOM 591 N N . VAL A 1 75 ? 9.154 9.387 -15.136 1.00 87.75 75 VAL A N 1
ATOM 592 C CA . VAL A 1 75 ? 8.832 8.745 -16.411 1.00 87.75 75 VAL A CA 1
ATOM 593 C C . VAL A 1 75 ? 7.852 9.621 -17.191 1.00 87.75 75 VAL A C 1
ATOM 595 O O . VAL A 1 75 ? 6.657 9.636 -16.906 1.00 87.75 75 VAL A O 1
ATOM 598 N N . ASN A 1 76 ? 8.359 10.324 -18.205 1.00 89.94 76 ASN A N 1
ATOM 599 C CA . ASN A 1 76 ? 7.549 11.210 -19.049 1.00 89.94 76 ASN A CA 1
ATOM 600 C C . ASN A 1 76 ? 7.274 10.626 -20.437 1.00 89.94 76 ASN A C 1
ATOM 602 O O . ASN A 1 76 ? 6.264 10.950 -21.060 1.00 89.94 76 ASN A O 1
ATOM 606 N N . THR A 1 77 ? 8.165 9.773 -20.944 1.00 91.75 77 THR A N 1
ATOM 607 C CA . THR A 1 77 ? 8.029 9.170 -22.272 1.00 91.75 77 THR A CA 1
ATOM 608 C C . THR A 1 77 ? 7.962 7.649 -22.204 1.00 91.75 77 THR A C 1
ATOM 610 O O . THR A 1 77 ? 8.420 7.016 -21.252 1.00 91.75 77 THR A O 1
ATOM 613 N N . SER A 1 78 ? 7.455 7.024 -23.270 1.00 90.94 78 SER A N 1
ATOM 614 C CA . SER A 1 78 ? 7.454 5.561 -23.395 1.00 90.94 78 SER A CA 1
ATOM 615 C C . SER A 1 78 ? 8.865 4.968 -23.339 1.00 90.94 78 SER A C 1
ATOM 617 O O . SER A 1 78 ? 9.037 3.840 -22.888 1.00 90.94 78 SER A O 1
ATOM 619 N N . ARG A 1 79 ? 9.887 5.717 -23.781 1.00 90.81 79 ARG A N 1
ATOM 620 C CA .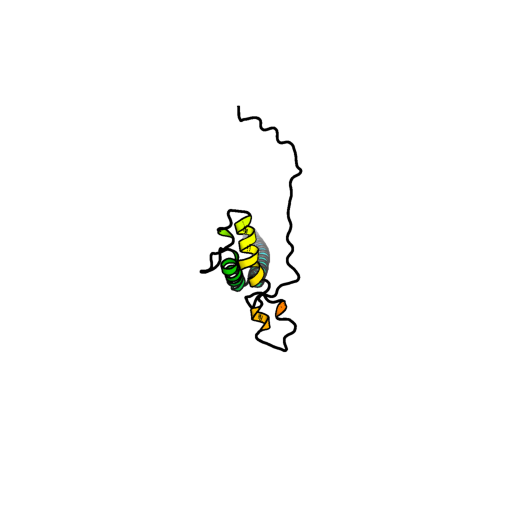 ARG A 1 79 ? 11.288 5.288 -23.687 1.00 90.81 79 ARG A CA 1
ATOM 621 C C . ARG A 1 79 ? 11.755 5.273 -22.236 1.00 90.81 79 ARG A C 1
ATOM 623 O O . ARG A 1 79 ? 12.354 4.289 -21.818 1.00 90.81 79 ARG A O 1
ATOM 630 N N . ASP A 1 80 ? 11.427 6.311 -21.475 1.00 89.19 80 ASP A N 1
ATOM 631 C CA . ASP A 1 80 ? 11.771 6.389 -20.051 1.00 89.19 80 ASP A CA 1
ATOM 632 C C . ASP A 1 80 ? 11.096 5.267 -19.263 1.00 89.19 80 ASP A C 1
ATOM 634 O O . ASP A 1 80 ? 11.708 4.689 -18.372 1.00 89.19 80 ASP A O 1
ATOM 638 N N . TYR A 1 81 ? 9.872 4.891 -19.645 1.00 90.62 81 TYR A N 1
ATOM 639 C CA . TYR A 1 81 ? 9.160 3.772 -19.034 1.00 90.62 81 TYR A CA 1
ATOM 640 C C . TYR A 1 81 ? 9.882 2.437 -19.249 1.00 90.62 81 TYR A C 1
ATOM 642 O O . TYR A 1 81 ? 10.106 1.688 -18.299 1.00 90.62 81 TYR A O 1
ATOM 650 N N . ILE A 1 82 ? 10.280 2.138 -20.491 1.00 91.19 82 ILE A N 1
ATOM 651 C CA . ILE A 1 82 ? 11.032 0.914 -20.804 1.00 91.19 82 ILE A CA 1
ATOM 652 C C . ILE A 1 82 ? 12.411 0.930 -20.133 1.00 91.19 82 ILE A C 1
ATOM 654 O O . ILE A 1 82 ? 12.872 -0.106 -19.653 1.00 91.19 82 ILE A O 1
ATOM 658 N N . ASN A 1 83 ? 13.056 2.096 -20.064 1.00 90.56 83 ASN A N 1
ATOM 659 C CA . ASN A 1 83 ? 14.321 2.251 -19.357 1.00 90.56 83 ASN A CA 1
ATOM 660 C C . ASN A 1 83 ? 14.146 1.950 -17.866 1.00 90.56 83 ASN A C 1
ATOM 662 O O . ASN A 1 83 ? 14.832 1.070 -17.365 1.00 90.56 83 ASN A O 1
ATOM 666 N N . TRP A 1 84 ? 13.171 2.573 -17.199 1.00 89.56 84 TRP A N 1
ATOM 667 C CA . TRP A 1 84 ? 12.845 2.322 -15.792 1.00 89.56 84 TRP A CA 1
ATOM 668 C C . TRP A 1 84 ? 12.533 0.845 -15.510 1.00 89.56 84 TRP A C 1
ATOM 670 O O . TRP A 1 84 ? 13.021 0.281 -14.527 1.00 89.56 84 TRP A O 1
ATOM 680 N N . LEU A 1 85 ? 11.769 0.188 -16.390 1.00 90.44 85 LEU A N 1
ATOM 681 C CA . LEU A 1 85 ? 11.477 -1.242 -16.272 1.00 90.44 85 LEU A CA 1
ATOM 682 C C . LEU A 1 85 ? 12.757 -2.088 -16.242 1.00 90.44 85 LEU A C 1
ATOM 684 O O . LEU A 1 85 ? 12.873 -2.998 -15.422 1.00 90.44 85 LEU A O 1
ATOM 688 N N . ASN A 1 86 ? 13.709 -1.790 -17.127 1.00 89.81 86 ASN A N 1
ATOM 689 C CA . ASN A 1 86 ? 14.935 -2.570 -17.273 1.00 89.81 86 ASN A CA 1
ATOM 690 C C . ASN A 1 86 ? 16.013 -2.209 -16.244 1.00 89.81 86 ASN A C 1
ATOM 692 O O . ASN A 1 86 ? 16.704 -3.107 -15.774 1.00 89.81 86 ASN A O 1
ATOM 696 N N . SER A 1 87 ? 16.170 -0.927 -15.907 1.00 87.38 87 SER A N 1
ATOM 697 C CA . SER A 1 87 ? 17.238 -0.434 -15.028 1.00 87.38 87 SER A CA 1
ATOM 698 C C . SER A 1 87 ? 16.882 -0.471 -13.548 1.00 87.38 87 SER A C 1
ATOM 700 O O . SER A 1 87 ? 17.780 -0.537 -12.714 1.00 87.38 87 SER A O 1
ATOM 702 N N . THR A 1 88 ? 15.590 -0.392 -13.217 1.00 88.38 88 THR A N 1
ATOM 703 C CA . THR A 1 88 ? 15.122 -0.224 -11.836 1.00 88.38 88 THR A CA 1
ATOM 704 C C . THR A 1 88 ? 14.235 -1.391 -11.419 1.00 88.38 88 THR A C 1
ATOM 706 O O . THR A 1 88 ? 14.605 -2.145 -10.525 1.00 88.38 88 THR A O 1
ATOM 709 N N . LEU A 1 89 ? 13.091 -1.601 -12.085 1.00 88.69 89 LEU A N 1
ATOM 710 C CA . LEU A 1 89 ? 12.107 -2.591 -11.627 1.00 88.69 89 LEU A CA 1
ATOM 711 C C . LEU A 1 89 ? 12.627 -4.030 -11.724 1.00 88.69 89 LEU A C 1
ATOM 713 O O . LEU A 1 89 ? 12.498 -4.799 -10.775 1.00 88.69 89 LEU A O 1
ATOM 717 N N . ARG A 1 90 ? 13.190 -4.411 -12.877 1.00 88.50 90 ARG A N 1
ATOM 718 C CA . ARG A 1 90 ? 13.703 -5.766 -13.107 1.00 88.50 90 ARG A CA 1
ATOM 719 C C . ARG A 1 90 ? 14.802 -6.160 -12.110 1.00 88.50 90 ARG A C 1
ATOM 721 O O . ARG A 1 90 ? 14.624 -7.207 -11.491 1.00 88.50 90 ARG A O 1
ATOM 728 N N . PRO A 1 91 ? 15.897 -5.394 -11.934 1.00 86.88 91 PRO A N 1
ATOM 729 C CA . PRO A 1 91 ? 16.947 -5.771 -10.988 1.00 86.88 91 PRO A CA 1
ATOM 730 C C . PRO A 1 91 ? 16.463 -5.741 -9.538 1.00 86.88 91 PRO A C 1
ATOM 732 O O . PRO A 1 91 ? 16.864 -6.597 -8.762 1.00 86.88 91 PRO A O 1
ATOM 735 N N . TRP A 1 92 ? 15.548 -4.832 -9.182 1.00 86.56 92 TRP A N 1
ATOM 736 C CA . TRP A 1 92 ?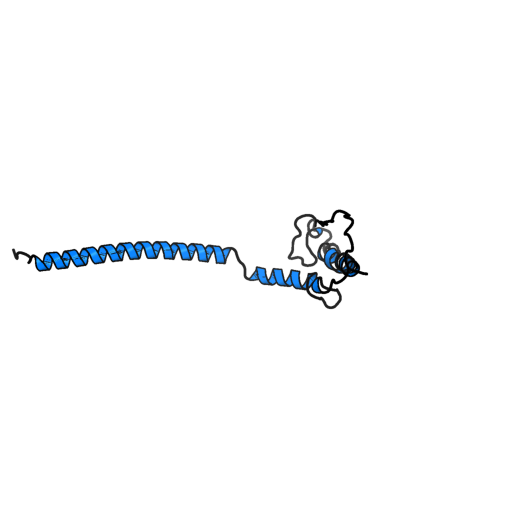 14.971 -4.816 -7.838 1.00 86.56 92 TRP A CA 1
ATOM 737 C C . TRP A 1 92 ? 14.113 -6.059 -7.554 1.00 86.56 92 TRP A C 1
ATOM 739 O O . TRP A 1 92 ? 14.183 -6.646 -6.478 1.00 86.56 92 TRP A O 1
ATOM 749 N N . LEU A 1 93 ? 13.307 -6.497 -8.526 1.00 87.44 93 LEU A N 1
ATOM 750 C CA . LEU A 1 93 ? 12.424 -7.652 -8.360 1.00 87.44 93 LEU A CA 1
ATOM 751 C C . LEU A 1 93 ? 13.162 -8.993 -8.481 1.00 87.44 93 LEU A C 1
ATOM 753 O O . LEU A 1 93 ? 12.749 -9.971 -7.861 1.00 87.44 93 LEU A O 1
ATOM 757 N N . PHE A 1 94 ? 14.209 -9.044 -9.305 1.00 85.44 94 PHE A N 1
ATOM 758 C CA . PHE A 1 94 ? 15.020 -10.225 -9.595 1.00 85.44 94 PHE A CA 1
ATOM 759 C C . PHE A 1 94 ? 16.496 -9.914 -9.319 1.00 85.44 94 PHE A C 1
ATOM 761 O O . PHE A 1 94 ? 17.299 -9.831 -10.250 1.00 85.44 94 PHE A O 1
ATOM 768 N N . SER A 1 95 ? 16.848 -9.713 -8.047 1.00 76.06 95 SER A N 1
ATOM 769 C CA . SER A 1 95 ? 18.222 -9.359 -7.680 1.00 76.06 95 SER A CA 1
ATOM 770 C C . SER A 1 95 ? 19.171 -10.534 -7.925 1.00 76.06 95 SER A C 1
ATOM 772 O O . SER A 1 95 ? 19.014 -11.626 -7.373 1.00 76.06 95 SER A O 1
ATOM 774 N N . GLU A 1 96 ? 20.174 -10.314 -8.774 1.00 71.25 96 GLU A N 1
ATOM 775 C CA . GLU A 1 96 ? 21.222 -11.300 -9.063 1.00 71.25 96 GLU A CA 1
ATOM 776 C C . GLU A 1 96 ? 22.201 -11.440 -7.885 1.00 71.25 96 GLU A C 1
ATOM 778 O O . GLU A 1 96 ? 22.785 -12.506 -7.683 1.00 71.25 96 GLU A O 1
ATOM 783 N N . ASN A 1 97 ? 22.313 -10.402 -7.048 1.00 63.75 97 ASN A N 1
ATOM 784 C CA . ASN A 1 97 ? 23.193 -10.368 -5.877 1.00 63.75 97 ASN A CA 1
ATOM 785 C C . ASN A 1 97 ? 22.778 -11.390 -4.809 1.00 63.75 97 ASN A C 1
ATOM 787 O O . ASN A 1 97 ? 23.626 -11.944 -4.107 1.00 63.75 97 ASN A O 1
ATOM 791 N N . ASN A 1 98 ? 21.484 -11.718 -4.742 1.00 59.38 98 ASN A N 1
ATOM 792 C CA . ASN A 1 98 ? 20.947 -12.708 -3.809 1.00 59.38 98 ASN A CA 1
ATOM 793 C C . ASN A 1 98 ? 21.452 -14.131 -4.102 1.00 59.38 98 ASN A C 1
ATOM 795 O O . ASN A 1 98 ? 21.428 -14.982 -3.211 1.00 59.38 98 ASN A O 1
ATOM 799 N N . LYS A 1 99 ? 21.958 -14.379 -5.321 1.00 55.78 99 LYS A N 1
ATOM 800 C CA . LYS A 1 99 ? 22.532 -15.664 -5.744 1.00 55.78 99 LYS A CA 1
ATOM 801 C C . LYS A 1 99 ? 23.990 -15.853 -5.315 1.00 55.78 99 LYS A C 1
ATOM 803 O O . LYS A 1 99 ? 24.469 -16.980 -5.290 1.00 55.78 99 LYS A O 1
ATOM 808 N N . MET A 1 100 ? 24.708 -14.777 -4.976 1.00 52.50 100 MET A N 1
ATOM 809 C CA . MET A 1 100 ? 26.146 -14.832 -4.668 1.00 52.50 100 MET A CA 1
ATOM 810 C C . MET A 1 100 ? 26.468 -15.237 -3.221 1.00 52.50 100 MET A C 1
ATOM 812 O O . MET A 1 100 ? 27.611 -15.586 -2.936 1.00 52.50 100 MET A O 1
ATOM 816 N N . HIS A 1 101 ? 25.502 -15.180 -2.299 1.00 51.81 101 HIS A N 1
ATOM 817 C CA . HIS A 1 101 ? 25.788 -15.244 -0.859 1.00 51.81 101 HIS A CA 1
ATOM 818 C C . HIS A 1 101 ? 25.455 -16.583 -0.173 1.00 51.81 101 HIS A C 1
ATOM 820 O O . HIS A 1 101 ? 25.625 -16.678 1.039 1.00 51.81 101 HIS A O 1
ATOM 826 N N . ASP A 1 102 ? 24.979 -17.611 -0.888 1.00 53.00 102 ASP A N 1
ATOM 827 C CA . ASP A 1 102 ? 24.791 -18.949 -0.299 1.00 53.00 102 ASP A CA 1
ATOM 828 C C . ASP A 1 102 ? 24.675 -20.061 -1.368 1.00 53.00 102 ASP A C 1
ATOM 830 O O . ASP A 1 102 ? 23.749 -20.015 -2.178 1.00 53.00 102 ASP A O 1
ATOM 834 N N . PRO A 1 103 ? 25.561 -21.075 -1.392 1.00 56.19 103 PRO A N 1
ATOM 835 C CA . PRO A 1 103 ? 25.434 -22.221 -2.293 1.00 56.19 103 PRO A CA 1
ATOM 836 C C . PRO A 1 103 ? 24.316 -23.216 -1.911 1.00 56.19 103 PRO A C 1
ATOM 838 O O . PRO A 1 103 ? 24.044 -24.115 -2.703 1.00 56.19 103 PRO A O 1
ATOM 841 N N . ASN A 1 104 ? 23.659 -23.078 -0.745 1.00 59.09 104 ASN A N 1
ATOM 842 C CA . ASN A 1 104 ? 22.706 -24.075 -0.220 1.00 59.09 104 ASN A CA 1
ATOM 843 C C . ASN A 1 104 ? 21.245 -23.597 -0.026 1.00 59.09 104 ASN A C 1
ATOM 845 O O . ASN A 1 104 ? 20.406 -24.394 0.396 1.00 59.09 104 ASN A O 1
ATOM 849 N N . GLY A 1 105 ? 20.900 -22.335 -0.305 1.00 57.41 105 GLY A N 1
ATOM 850 C CA . GLY A 1 105 ? 19.567 -21.778 -0.007 1.00 57.41 105 GLY A CA 1
ATOM 851 C C . GLY A 1 105 ? 18.599 -21.784 -1.197 1.00 57.41 105 GLY A C 1
ATOM 852 O O . GLY A 1 105 ? 18.677 -20.904 -2.049 1.00 57.41 105 GLY A O 1
ATOM 853 N N . THR A 1 106 ? 17.644 -22.719 -1.234 1.00 61.28 106 THR A N 1
ATOM 854 C CA . THR A 1 106 ? 16.732 -22.955 -2.378 1.00 61.28 106 THR A CA 1
ATOM 855 C C . THR A 1 106 ? 15.694 -21.857 -2.648 1.00 61.28 106 THR A C 1
ATOM 857 O O . THR A 1 106 ? 15.127 -21.830 -3.737 1.00 61.28 106 THR A O 1
ATOM 860 N N . ASP A 1 107 ? 15.479 -20.919 -1.716 1.00 66.62 107 ASP A N 1
ATOM 861 C CA . ASP A 1 107 ? 14.343 -19.982 -1.788 1.00 66.62 107 ASP A CA 1
ATOM 862 C C . ASP A 1 107 ? 14.742 -18.498 -1.924 1.00 66.62 107 ASP A C 1
ATOM 864 O O . ASP A 1 107 ? 13.870 -17.633 -2.035 1.00 66.62 107 ASP A O 1
ATOM 868 N N . ARG A 1 108 ? 16.044 -18.161 -1.965 1.00 66.50 108 ARG A N 1
ATOM 869 C CA . ARG A 1 108 ? 16.492 -16.751 -2.061 1.00 66.50 108 ARG A CA 1
ATOM 870 C C . ARG A 1 108 ? 16.191 -16.082 -3.407 1.00 66.50 108 ARG A C 1
ATOM 872 O O . ARG A 1 108 ? 16.145 -14.858 -3.475 1.00 66.50 108 ARG A O 1
ATOM 879 N N . GLU A 1 109 ? 15.910 -16.855 -4.456 1.00 68.31 109 GLU A N 1
ATOM 880 C CA . GLU A 1 109 ? 15.505 -16.330 -5.775 1.00 68.31 109 GLU A CA 1
ATOM 881 C C . GLU A 1 109 ? 14.107 -15.686 -5.781 1.00 68.31 109 GLU A C 1
ATOM 883 O O . GLU A 1 109 ? 13.736 -14.962 -6.718 1.00 68.31 109 GLU A O 1
ATOM 888 N N . TYR A 1 110 ? 13.323 -15.967 -4.740 1.00 76.00 110 TYR A N 1
ATOM 889 C CA . TYR A 1 110 ? 12.006 -15.388 -4.536 1.00 76.00 110 TYR A CA 1
ATOM 890 C C . TYR A 1 110 ? 12.054 -14.126 -3.685 1.00 76.00 110 TYR A C 1
ATOM 892 O O . TYR A 1 110 ? 11.025 -13.491 -3.545 1.00 76.00 110 TYR A O 1
ATOM 900 N N . TYR A 1 111 ? 13.196 -13.713 -3.142 1.00 81.19 111 TYR A N 1
ATOM 901 C CA . TYR A 1 111 ? 13.286 -12.428 -2.452 1.00 81.19 111 TYR A CA 1
ATOM 902 C C . TYR A 1 111 ? 13.621 -11.304 -3.433 1.00 81.19 111 TYR A C 1
ATOM 904 O O . TYR A 1 111 ? 14.316 -11.513 -4.431 1.00 81.19 111 TYR A O 1
ATOM 912 N N . THR A 1 112 ? 13.102 -10.109 -3.157 1.00 82.81 112 THR A N 1
ATOM 913 C CA . THR A 1 112 ? 13.505 -8.895 -3.879 1.00 82.81 112 THR A CA 1
ATOM 914 C C . THR A 1 112 ? 14.925 -8.480 -3.480 1.00 82.81 112 THR A C 1
ATOM 916 O O . THR A 1 112 ? 15.574 -9.148 -2.676 1.00 82.81 112 THR A O 1
ATOM 919 N N . ASP A 1 113 ? 15.421 -7.370 -4.019 1.00 80.25 113 ASP A N 1
ATOM 920 C CA . ASP A 1 113 ? 16.697 -6.784 -3.592 1.00 80.25 113 ASP A CA 1
ATOM 921 C C . ASP A 1 113 ? 16.736 -6.480 -2.081 1.00 80.25 113 ASP A C 1
ATOM 923 O O . ASP A 1 113 ? 17.792 -6.558 -1.458 1.00 80.25 113 ASP A O 1
ATOM 927 N N . ASP A 1 114 ? 15.572 -6.247 -1.461 1.00 77.44 114 ASP A N 1
ATOM 928 C CA . ASP A 1 114 ? 15.426 -6.326 -0.008 1.00 77.44 114 ASP A CA 1
ATOM 929 C C . ASP A 1 114 ? 15.072 -7.762 0.424 1.00 77.44 114 ASP A C 1
ATOM 931 O O . ASP A 1 114 ? 14.020 -8.309 0.069 1.00 77.44 114 ASP A O 1
ATOM 935 N N . MET A 1 115 ? 15.947 -8.360 1.236 1.00 73.19 115 MET A N 1
ATOM 936 C CA . MET A 1 115 ? 15.825 -9.722 1.775 1.00 73.19 115 MET A CA 1
ATOM 937 C C . MET A 1 115 ? 14.655 -9.907 2.755 1.00 73.19 115 MET A C 1
ATOM 939 O O . MET A 1 115 ? 14.352 -11.034 3.137 1.00 73.19 115 MET A O 1
ATOM 943 N N . ASN A 1 116 ? 13.980 -8.832 3.169 1.00 77.19 116 ASN A N 1
ATOM 944 C CA . ASN A 1 116 ? 12.773 -8.913 3.996 1.00 77.19 116 ASN A CA 1
ATOM 945 C C . ASN A 1 116 ? 11.488 -9.041 3.163 1.00 77.19 116 ASN A C 1
ATOM 947 O O . ASN A 1 116 ? 10.409 -9.260 3.714 1.00 77.19 116 ASN A O 1
ATOM 951 N N . LEU A 1 117 ? 11.587 -8.907 1.838 1.00 83.56 117 LEU A N 1
ATOM 952 C CA . LEU A 1 117 ? 10.455 -8.900 0.920 1.00 83.56 117 LEU A CA 1
ATOM 953 C C . LEU A 1 117 ? 10.451 -10.158 0.050 1.00 83.56 117 LEU A C 1
ATOM 955 O O . LEU A 1 117 ? 11.224 -10.289 -0.899 1.00 83.56 117 LEU A O 1
ATOM 959 N N . TYR A 1 118 ? 9.533 -11.073 0.363 1.00 85.25 118 TYR A N 1
ATOM 960 C CA . TYR A 1 118 ? 9.300 -12.283 -0.419 1.00 85.25 118 TYR A CA 1
ATOM 961 C C . TYR A 1 118 ? 8.317 -12.019 -1.568 1.00 85.25 118 TYR A C 1
ATOM 963 O O . TYR A 1 118 ? 7.195 -11.547 -1.372 1.00 85.25 118 TYR A O 1
ATOM 971 N N . ARG A 1 119 ? 8.728 -12.358 -2.786 1.00 86.31 119 ARG A N 1
ATOM 972 C CA . ARG A 1 119 ? 7.951 -12.272 -4.020 1.00 86.31 119 ARG A CA 1
ATOM 973 C C . ARG A 1 119 ? 7.044 -13.490 -4.148 1.00 86.31 119 ARG A C 1
ATOM 975 O O . ARG A 1 119 ? 7.491 -14.618 -4.340 1.00 86.31 119 ARG A O 1
ATOM 982 N N . LEU A 1 120 ? 5.742 -13.233 -4.135 1.00 86.62 120 LEU A N 1
ATOM 983 C CA . LEU A 1 120 ? 4.725 -14.247 -4.385 1.00 86.62 120 LEU A CA 1
ATOM 984 C C . LEU A 1 120 ? 4.434 -14.344 -5.889 1.00 86.62 120 LEU A C 1
ATOM 986 O O . LEU A 1 120 ? 3.724 -13.511 -6.452 1.00 86.62 120 LEU A O 1
ATOM 990 N N . GLY A 1 121 ? 4.976 -15.379 -6.532 1.00 85.81 121 GLY A N 1
ATOM 991 C CA . GLY A 1 121 ? 4.752 -15.668 -7.949 1.00 85.81 121 GLY A CA 1
ATOM 992 C C . GLY A 1 121 ? 5.483 -14.724 -8.910 1.00 85.81 121 GLY A C 1
ATOM 993 O O . GLY A 1 121 ? 6.505 -14.120 -8.578 1.00 85.81 121 GLY A O 1
ATOM 994 N N . GLU A 1 122 ? 4.965 -14.632 -10.134 1.00 86.88 122 GLU A N 1
ATOM 995 C CA . GLU A 1 122 ? 5.546 -13.827 -11.211 1.00 86.88 122 GLU A CA 1
ATOM 996 C C . GLU A 1 122 ? 4.756 -12.526 -11.441 1.00 86.88 122 GLU A C 1
ATOM 998 O O . GLU A 1 122 ? 3.518 -12.530 -11.403 1.00 86.88 122 GLU A O 1
ATOM 1003 N N . PRO A 1 123 ? 5.439 -11.400 -11.723 1.00 89.25 123 PRO A N 1
ATOM 1004 C CA . PRO A 1 123 ? 4.778 -10.144 -12.058 1.00 89.25 123 PRO A CA 1
ATOM 1005 C C . PRO A 1 123 ? 4.026 -10.258 -13.391 1.00 89.25 123 PRO A C 1
ATOM 1007 O O . P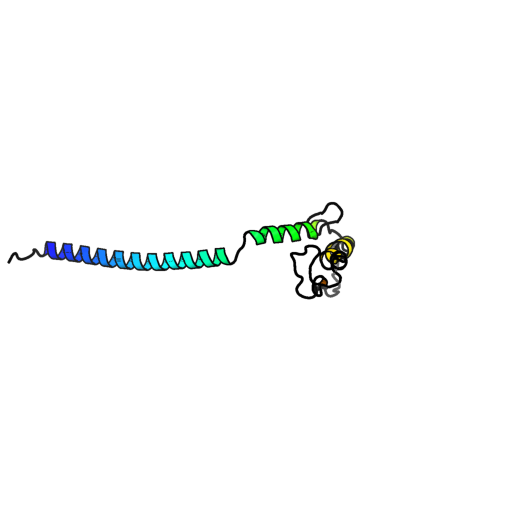RO A 1 123 ? 4.496 -10.872 -14.347 1.00 89.25 123 PRO A O 1
ATOM 1010 N N . ARG A 1 124 ? 2.866 -9.599 -13.497 1.00 91.00 124 ARG A N 1
ATOM 1011 C CA . ARG A 1 124 ? 2.057 -9.587 -14.725 1.00 91.00 124 ARG A CA 1
ATOM 1012 C C . ARG A 1 124 ? 1.926 -8.180 -15.292 1.00 91.00 124 ARG A C 1
ATOM 1014 O O . ARG A 1 124 ? 1.330 -7.312 -14.661 1.00 91.00 124 ARG A O 1
ATOM 1021 N N . ILE A 1 125 ? 2.380 -7.989 -16.528 1.00 91.56 125 ILE A N 1
ATOM 1022 C CA . ILE A 1 125 ? 2.164 -6.751 -17.285 1.00 91.56 125 ILE A CA 1
ATOM 1023 C C . ILE A 1 125 ? 0.817 -6.843 -18.011 1.00 91.56 125 ILE A C 1
ATOM 1025 O O . ILE A 1 125 ? 0.523 -7.835 -18.678 1.00 91.56 125 ILE A O 1
ATOM 1029 N N . ARG A 1 126 ? -0.019 -5.808 -17.882 1.00 93.81 126 ARG A N 1
ATOM 1030 C CA . ARG A 1 126 ? -1.283 -5.673 -18.622 1.00 93.81 126 ARG A CA 1
ATOM 1031 C C . ARG A 1 126 ? -1.239 -4.399 -19.458 1.00 93.81 126 ARG A C 1
ATOM 1033 O O . ARG A 1 126 ? -0.892 -3.345 -18.939 1.00 93.81 126 ARG A O 1
ATOM 1040 N N . GLN A 1 127 ? -1.613 -4.496 -20.733 1.00 93.81 127 GLN A N 1
ATOM 1041 C CA . GLN A 1 127 ? -1.677 -3.360 -21.652 1.00 93.81 127 GLN A CA 1
ATOM 1042 C C . GLN A 1 127 ? -3.098 -3.223 -22.198 1.00 93.81 127 GLN A C 1
ATOM 1044 O O . GLN A 1 127 ? -3.629 -4.159 -22.795 1.00 93.81 127 GLN A O 1
ATOM 1049 N N . LEU A 1 128 ? -3.690 -2.044 -22.028 1.00 93.31 128 LEU A N 1
ATOM 1050 C CA . LEU A 1 128 ? -4.936 -1.675 -22.692 1.00 93.31 128 LEU A CA 1
ATOM 1051 C C . LEU A 1 128 ? -4.610 -0.983 -24.016 1.00 93.31 128 LEU A C 1
ATOM 1053 O O . LEU A 1 128 ? -3.659 -0.206 -24.105 1.00 93.31 128 LEU A O 1
ATOM 1057 N N . ARG A 1 129 ? -5.381 -1.292 -25.058 1.00 91.12 129 ARG A N 1
ATOM 1058 C CA . ARG A 1 129 ? -5.243 -0.692 -26.388 1.00 91.12 129 ARG A CA 1
ATOM 1059 C C . ARG A 1 129 ? -6.607 -0.212 -26.853 1.00 91.12 129 ARG A C 1
ATOM 1061 O O . ARG A 1 129 ? -7.604 -0.894 -26.636 1.00 91.12 129 ARG A O 1
ATOM 1068 N N . MET A 1 130 ? -6.634 0.946 -27.497 1.00 88.19 130 MET A N 1
ATOM 1069 C CA . MET A 1 130 ? -7.838 1.455 -28.143 1.00 88.19 130 MET A CA 1
ATOM 1070 C C . MET A 1 130 ? -7.952 0.880 -29.552 1.00 88.19 130 MET A C 1
ATOM 1072 O O . MET A 1 130 ? -6.944 0.599 -30.207 1.00 88.19 130 MET A O 1
ATOM 1076 N N . LYS A 1 131 ? -9.189 0.696 -30.016 1.00 87.62 131 LYS A N 1
ATOM 1077 C CA . LYS A 1 131 ? -9.451 0.355 -31.412 1.00 87.62 131 LYS A CA 1
ATOM 1078 C C . LYS A 1 131 ? -8.981 1.517 -32.286 1.00 87.62 131 LYS A C 1
ATOM 1080 O O . LYS A 1 131 ? -9.134 2.677 -31.914 1.00 87.62 131 LYS A O 1
ATOM 1085 N N . LYS A 1 132 ? -8.406 1.198 -33.445 1.00 82.69 132 LYS A N 1
ATOM 1086 C CA . LYS A 1 132 ? -8.126 2.197 -34.473 1.00 82.69 132 LYS A CA 1
ATOM 1087 C C . LYS A 1 132 ? -9.469 2.659 -35.040 1.00 82.69 132 LYS A C 1
ATOM 1089 O O . LYS A 1 132 ? -10.057 1.953 -35.854 1.00 82.69 132 LYS A O 1
ATOM 1094 N N . GLU A 1 133 ? -9.973 3.777 -34.546 1.00 78.44 133 GLU A N 1
ATOM 1095 C CA . GLU A 1 133 ? -11.073 4.504 -35.171 1.00 78.44 133 GLU A CA 1
ATOM 1096 C C . GLU A 1 133 ? -10.491 5.688 -35.939 1.00 78.44 133 GLU A C 1
ATOM 1098 O O . GLU A 1 133 ? -9.487 6.275 -35.523 1.00 78.44 133 GLU A O 1
ATOM 1103 N N . ASP A 1 134 ? -11.091 6.003 -37.084 1.00 64.25 134 ASP A N 1
ATOM 1104 C CA . ASP A 1 134 ? -10.767 7.204 -37.840 1.00 64.25 134 ASP A CA 1
ATOM 1105 C C . ASP A 1 134 ? -11.345 8.394 -37.072 1.00 64.25 134 ASP A C 1
ATOM 1107 O O . ASP A 1 134 ? -12.474 8.819 -37.305 1.00 64.25 134 ASP A O 1
ATOM 1111 N N . CYS A 1 135 ? -10.594 8.903 -36.093 1.00 71.12 135 CYS A N 1
ATOM 1112 C CA . CYS A 1 135 ? -10.908 10.189 -35.488 1.00 71.12 135 CYS A CA 1
ATOM 1113 C C . CYS A 1 135 ? -10.957 11.224 -36.618 1.00 71.12 135 CYS A C 1
ATOM 1115 O O . CYS A 1 135 ? -9.930 11.533 -37.227 1.00 71.12 135 CYS A O 1
ATOM 1117 N N . SER A 1 136 ? -12.142 11.754 -36.916 1.00 68.69 136 SER A N 1
ATOM 1118 C CA . SER A 1 136 ? -12.272 12.903 -37.799 1.00 68.69 136 SER A CA 1
ATOM 1119 C C . SER A 1 136 ? -11.578 14.083 -37.123 1.00 68.69 136 SER A C 1
ATOM 1121 O O . SER A 1 136 ? -12.040 14.578 -36.095 1.00 68.69 136 SER A O 1
ATOM 1123 N N . PHE A 1 137 ? -10.446 14.522 -37.675 1.00 68.44 137 PHE A N 1
ATOM 1124 C CA . PHE A 1 137 ? -9.813 15.783 -37.299 1.00 68.44 137 PHE A CA 1
ATOM 1125 C C . PHE A 1 137 ? -10.703 16.946 -37.766 1.00 68.44 137 PHE A C 1
ATOM 1127 O O . PHE A 1 137 ? -10.424 17.593 -38.771 1.00 68.44 137 PHE A O 1
ATOM 1134 N N . GLU A 1 138 ? -11.802 17.215 -37.068 1.00 66.00 138 GLU A N 1
ATOM 1135 C CA . GLU A 1 138 ? -12.548 18.459 -37.247 1.00 66.00 138 GLU A CA 1
ATOM 1136 C C . GLU A 1 138 ? -11.892 19.536 -36.380 1.00 66.00 138 GLU A C 1
ATOM 1138 O O . GLU A 1 138 ? -12.139 19.612 -35.179 1.00 66.00 138 GLU A O 1
ATOM 1143 N N . GLY A 1 139 ? -11.008 20.350 -36.970 1.00 60.75 139 GLY A N 1
ATOM 1144 C CA . GLY A 1 139 ? -10.490 21.528 -36.262 1.00 60.75 139 GLY A CA 1
ATOM 1145 C C . GLY A 1 139 ? -9.114 22.077 -36.634 1.00 60.75 139 GLY A C 1
ATOM 1146 O O . GLY A 1 139 ? -8.573 22.843 -35.845 1.00 60.75 139 GLY A O 1
ATOM 1147 N N . ILE A 1 140 ? -8.528 21.737 -37.786 1.00 51.62 140 ILE A N 1
ATOM 1148 C CA . ILE A 1 140 ? -7.380 22.492 -38.321 1.00 51.62 140 ILE A CA 1
ATOM 1149 C C . ILE A 1 140 ? -7.668 22.806 -39.790 1.00 51.62 140 ILE A C 1
ATOM 1151 O O . ILE A 1 140 ? -7.354 22.019 -40.682 1.00 51.62 140 ILE A O 1
ATOM 1155 N N . ARG A 1 141 ? -8.326 23.942 -40.024 1.00 38.56 141 ARG A N 1
ATOM 1156 C CA . ARG A 1 141 ? -8.392 24.607 -41.325 1.00 38.56 141 ARG A CA 1
ATOM 1157 C C . ARG A 1 141 ? -7.963 26.052 -41.150 1.00 38.56 141 ARG A C 1
ATOM 1159 O O . ARG A 1 141 ? -8.382 26.644 -40.133 1.00 38.56 141 ARG A O 1
#

pLDDT: mean 82.11, std 12.93, range [38.56, 97.31]

InterPro domains:
  IPR046791 Polycystin domain [PF20519] (71-137)
  IPR051223 Polycystin [PTHR10877] (5-137)

Sequence (141 aa):
MTTLSKADLKAATMKRKLHVMIRNTLKEFCIHFVYLLVVCSLCYSNRSDGDHLLYNVISDALIQKTTNNTGFNHVNTSRDYINWLNSTLRPWLFSENNKMHDPNGTDREYYTDDMNLYRLGEPRIRQLRMKKEDCSFEGIR

Secondary structure (DSSP, 8-state):
-----HHHHHHHHHHHHHHHHHHHHHHHHHHHHHHHHHHHHHHHHT--THHHHHHHHHHHHHTS--TTS--GGG--SHHHHHHHIIIIIHHHHS-SGGGSS-SS-TTGGGB-SSTT-B--S-----------------S--

Radius of gyration: 33.83 Å; chains: 1; bounding box: 76×49×104 Å